Protein AF-A0A0F9TH50-F1 (afdb_monomer_lite)

Sequence (58 aa):
MDVSNYLEKYVKVDLQNGFYYEGLVIGIDSDSITLRDKTGKIVTIQVKFLTFIREVDK

Organism: NCBI:txid412755

Secondary structure (DSSP, 8-state):
---GGGTT-EEEEEETTS-EEEEEEEEE-SSEEEEE-TTS-EEEEEGGGEEEEEE---

Radius of gyration: 10.0 Å; chains: 1; bounding box: 22×23×23 Å

pLDDT: mean 95.75, std 4.19, range [70.81, 98.38]

Foldseek 3Di:
DDPPVQAQFFKWWAFPVRDIDTAGFPDDDPFWTWGQHPVRDIDIDGNVGTPDMDGDDD

Structure (mmCIF, N/CA/C/O backbone):
data_AF-A0A0F9TH50-F1
#
_entry.id   AF-A0A0F9TH50-F1
#
loop_
_atom_site.group_PDB
_atom_site.id
_atom_site.type_symbol
_atom_site.label_atom_id
_atom_site.label_alt_id
_atom_site.label_comp_id
_atom_site.label_asym_id
_atom_site.label_entity_id
_atom_site.label_seq_id
_atom_site.pdbx_PDB_ins_code
_atom_site.Cartn_x
_atom_site.Cartn_y
_atom_site.Cartn_z
_atom_site.occupancy
_atom_site.B_iso_or_equiv
_atom_site.auth_seq_id
_atom_site.auth_comp_id
_atom_site.auth_asym_id
_atom_site.auth_atom_id
_atom_site.pdbx_PDB_model_num
ATOM 1 N N . MET A 1 1 ? 3.382 -10.310 -7.765 1.00 83.00 1 MET A N 1
ATOM 2 C CA . MET A 1 1 ? 2.092 -9.708 -7.380 1.00 83.00 1 MET A CA 1
ATOM 3 C C . MET A 1 1 ? 2.072 -8.322 -7.980 1.00 83.00 1 MET A C 1
ATOM 5 O O . MET A 1 1 ? 3.060 -7.622 -7.816 1.00 83.00 1 MET A O 1
ATOM 9 N N . ASP A 1 2 ? 1.024 -7.976 -8.718 1.00 89.12 2 ASP A N 1
ATOM 10 C CA . ASP A 1 2 ? 0.860 -6.617 -9.231 1.00 89.12 2 ASP A CA 1
ATOM 11 C C . ASP A 1 2 ? 0.224 -5.751 -8.135 1.00 89.12 2 ASP A C 1
ATOM 13 O O . ASP A 1 2 ? -0.821 -6.112 -7.589 1.00 89.12 2 ASP A O 1
ATOM 17 N N . VAL A 1 3 ? 0.895 -4.658 -7.770 1.00 93.31 3 VAL A N 1
ATOM 18 C CA . VAL A 1 3 ? 0.443 -3.715 -6.737 1.00 93.31 3 VAL A CA 1
ATOM 19 C C . VAL A 1 3 ? 0.103 -2.337 -7.306 1.00 93.31 3 VAL A C 1
ATOM 21 O O . VAL A 1 3 ? -0.354 -1.478 -6.557 1.00 93.31 3 VAL A O 1
ATOM 24 N N . SER A 1 4 ? 0.275 -2.114 -8.613 1.00 92.62 4 SER A N 1
ATOM 25 C CA . SER A 1 4 ? 0.199 -0.784 -9.235 1.00 92.62 4 SER A CA 1
ATOM 26 C C . SER A 1 4 ? -1.155 -0.085 -9.059 1.00 92.62 4 SER A C 1
ATOM 28 O O . SER A 1 4 ? -1.206 1.140 -9.014 1.00 92.62 4 SER A O 1
ATOM 30 N N . ASN A 1 5 ? -2.241 -0.842 -8.877 1.00 94.62 5 ASN A N 1
ATOM 31 C CA . ASN A 1 5 ? -3.595 -0.301 -8.691 1.00 94.62 5 ASN A CA 1
ATOM 32 C C . ASN A 1 5 ? -3.894 0.207 -7.271 1.00 94.62 5 ASN A C 1
ATOM 34 O O . ASN A 1 5 ? -4.988 0.711 -7.025 1.00 94.62 5 ASN A O 1
ATOM 38 N N . TYR A 1 6 ? -2.958 0.063 -6.331 1.00 96.38 6 TYR A N 1
ATOM 39 C CA . TYR A 1 6 ? -3.171 0.456 -4.938 1.00 96.38 6 TYR A CA 1
ATOM 40 C C . TYR A 1 6 ? -2.650 1.852 -4.600 1.00 96.38 6 TYR A C 1
ATOM 42 O O . TYR A 1 6 ? -2.783 2.263 -3.452 1.00 96.38 6 TYR A O 1
ATOM 50 N N . LEU A 1 7 ? -2.072 2.595 -5.550 1.00 97.19 7 LEU A N 1
ATOM 51 C CA . LEU A 1 7 ? -1.612 3.963 -5.299 1.00 97.19 7 LEU A CA 1
ATOM 52 C C . LEU A 1 7 ? -2.774 4.833 -4.792 1.00 97.19 7 LEU A C 1
ATOM 54 O O . LEU A 1 7 ? -3.884 4.748 -5.312 1.00 97.19 7 LEU A O 1
ATOM 58 N N . GLU A 1 8 ? -2.520 5.635 -3.754 1.00 97.00 8 GLU A N 1
ATOM 59 C CA . GLU A 1 8 ? -3.517 6.486 -3.080 1.00 97.00 8 GLU A CA 1
ATOM 60 C C . GLU A 1 8 ? -4.683 5.725 -2.420 1.00 97.00 8 GLU A C 1
ATOM 62 O O . GLU A 1 8 ? -5.630 6.342 -1.926 1.00 97.00 8 GLU A O 1
ATOM 67 N N . LYS A 1 9 ? -4.610 4.392 -2.330 1.00 97.25 9 LYS A N 1
ATOM 68 C CA . LYS A 1 9 ? -5.589 3.571 -1.611 1.00 97.25 9 LYS A CA 1
ATOM 69 C C . LYS A 1 9 ? -5.155 3.311 -0.178 1.00 97.25 9 LYS A C 1
ATOM 71 O O . LYS A 1 9 ? -3.967 3.177 0.116 1.00 97.25 9 LYS A O 1
ATOM 76 N N . TYR A 1 10 ? -6.128 3.225 0.726 1.00 97.62 10 TYR A N 1
ATOM 77 C CA . TYR A 1 10 ? -5.887 2.713 2.070 1.00 97.62 10 TYR A CA 1
ATOM 78 C C . TYR A 1 10 ? -5.974 1.189 2.020 1.00 97.62 10 TYR A C 1
ATOM 80 O O . TYR A 1 10 ? -6.958 0.634 1.533 1.00 97.62 10 TYR A O 1
ATOM 88 N N . VAL A 1 11 ? -4.917 0.502 2.439 1.00 97.75 11 VAL A N 1
ATOM 89 C CA . VAL A 1 11 ? -4.792 -0.944 2.243 1.00 97.75 11 VAL A CA 1
ATOM 90 C C . VAL A 1 11 ? -4.367 -1.648 3.515 1.00 97.75 11 VAL A C 1
ATOM 92 O O . VAL A 1 11 ? -3.707 -1.068 4.379 1.00 97.75 11 VAL A O 1
ATOM 95 N N . LYS A 1 12 ? -4.689 -2.938 3.568 1.00 97.62 12 LYS A N 1
ATOM 96 C CA . LYS A 1 12 ? -4.049 -3.910 4.446 1.00 97.62 12 LYS A CA 1
ATOM 97 C C . LYS A 1 12 ? -3.103 -4.779 3.626 1.00 97.62 12 LYS A C 1
ATOM 99 O O . LYS A 1 12 ? -3.503 -5.319 2.594 1.00 97.62 12 LYS A O 1
ATOM 104 N N . VAL A 1 13 ? -1.878 -4.930 4.117 1.00 97.25 13 VAL A N 1
ATOM 105 C CA . VAL A 1 13 ? -0.822 -5.759 3.534 1.00 97.25 13 VAL A CA 1
ATOM 106 C C . VAL A 1 13 ? -0.411 -6.828 4.537 1.00 97.25 13 VAL A C 1
ATOM 108 O O . VAL A 1 13 ? 0.096 -6.492 5.605 1.00 97.25 13 VAL A O 1
ATOM 111 N N . ASP A 1 14 ? -0.591 -8.097 4.184 1.00 97.62 14 ASP A N 1
ATOM 112 C CA . ASP A 1 14 ? -0.142 -9.240 4.980 1.00 97.62 14 ASP A CA 1
ATOM 113 C C . ASP A 1 14 ? 1.218 -9.740 4.463 1.00 97.62 14 ASP A C 1
ATOM 115 O O . ASP A 1 14 ? 1.480 -9.777 3.253 1.00 97.62 14 ASP A O 1
ATOM 119 N N . LEU A 1 15 ? 2.107 -10.102 5.390 1.00 97.06 15 LEU A N 1
ATOM 120 C CA . LEU A 1 15 ? 3.481 -10.516 5.110 1.00 97.06 15 LEU A CA 1
ATOM 121 C C . LEU A 1 15 ? 3.704 -12.006 5.374 1.00 97.06 15 LEU A C 1
ATOM 123 O O . LEU A 1 15 ? 3.010 -12.643 6.167 1.00 97.06 15 LEU A O 1
ATOM 127 N N . GLN A 1 16 ? 4.754 -12.559 4.763 1.00 96.56 16 GLN A N 1
ATOM 128 C CA . GLN A 1 16 ? 5.146 -13.971 4.918 1.00 96.56 16 GLN A CA 1
ATOM 129 C C . GLN A 1 16 ? 5.460 -14.379 6.364 1.00 96.56 16 GLN A C 1
ATOM 131 O O . GLN A 1 16 ? 5.325 -15.545 6.719 1.00 96.56 16 GLN A O 1
ATOM 136 N N . ASN A 1 17 ? 5.873 -13.430 7.203 1.00 95.44 17 ASN A N 1
ATOM 137 C CA . ASN A 1 17 ? 6.186 -13.664 8.613 1.00 95.44 17 ASN A CA 1
ATOM 138 C C . ASN A 1 17 ? 4.951 -13.587 9.536 1.00 95.44 17 ASN A C 1
ATOM 140 O O . ASN A 1 17 ? 5.110 -13.615 10.754 1.00 95.44 17 ASN A O 1
ATOM 144 N N . GLY A 1 18 ? 3.742 -13.461 8.978 1.00 95.38 18 GLY A N 1
ATOM 145 C CA . GLY A 1 18 ? 2.485 -13.389 9.729 1.00 95.38 18 GLY A CA 1
ATOM 146 C C . GLY A 1 18 ? 2.151 -12.007 10.297 1.00 95.38 18 GLY A C 1
ATOM 147 O O . GLY A 1 18 ? 1.100 -11.847 10.914 1.00 95.38 18 GLY A O 1
ATOM 148 N N . PHE A 1 19 ? 3.007 -11.003 10.089 1.00 96.12 19 PHE A N 1
ATOM 149 C CA . PHE A 1 19 ? 2.697 -9.613 10.427 1.00 96.12 19 PHE A CA 1
ATOM 150 C C . PHE A 1 19 ? 1.910 -8.937 9.304 1.00 96.12 19 PHE A C 1
ATOM 152 O O . PHE A 1 19 ? 1.930 -9.379 8.155 1.00 96.12 19 PHE A O 1
ATOM 159 N N . TYR A 1 20 ? 1.253 -7.826 9.634 1.00 96.75 20 TYR A N 1
ATOM 160 C CA . TYR A 1 20 ? 0.560 -6.999 8.658 1.00 96.75 20 TYR A CA 1
ATOM 161 C C . TYR A 1 20 ? 0.845 -5.514 8.878 1.00 96.75 20 TYR A C 1
ATOM 163 O O . TYR A 1 20 ? 1.183 -5.083 9.984 1.00 96.75 20 TYR A O 1
ATOM 171 N N . TYR A 1 21 ? 0.677 -4.737 7.813 1.00 96.81 21 TYR A N 1
ATOM 172 C CA . TYR A 1 21 ? 0.680 -3.279 7.839 1.00 96.81 21 TYR A CA 1
ATOM 173 C C . TYR A 1 21 ? -0.625 -2.755 7.252 1.00 96.81 21 TYR A C 1
ATOM 175 O O . TYR A 1 21 ? -1.126 -3.284 6.264 1.00 96.81 21 TYR A O 1
ATOM 183 N N . GLU A 1 22 ? -1.160 -1.699 7.855 1.00 97.06 22 GLU A N 1
ATOM 184 C CA . GLU A 1 22 ? -2.325 -0.974 7.352 1.00 97.06 22 GLU A CA 1
ATOM 185 C C . GLU A 1 22 ? -1.960 0.497 7.174 1.00 97.06 22 GLU A C 1
ATOM 187 O O . GLU A 1 22 ? -1.356 1.112 8.060 1.00 97.06 22 GLU A O 1
ATOM 192 N N . GLY A 1 23 ? -2.286 1.061 6.015 1.00 97.50 23 GLY A N 1
ATOM 193 C CA . GLY A 1 23 ? -1.919 2.435 5.707 1.00 97.50 23 GLY A CA 1
ATOM 194 C C . GLY A 1 23 ? -2.322 2.894 4.315 1.00 97.50 23 GLY A C 1
ATOM 195 O O . GLY A 1 23 ? -2.734 2.108 3.465 1.00 97.50 23 GLY A O 1
ATOM 196 N N . LEU A 1 24 ? -2.168 4.197 4.088 1.00 98.06 24 LEU A N 1
ATOM 197 C CA . LEU A 1 24 ? -2.326 4.819 2.779 1.00 98.06 24 LEU A CA 1
ATOM 198 C C . LEU A 1 24 ? -1.092 4.519 1.934 1.00 98.06 24 LEU A C 1
ATOM 200 O O . LEU A 1 24 ? 0.017 4.852 2.351 1.00 98.06 24 LEU A O 1
ATOM 204 N N . VAL A 1 25 ? -1.272 3.965 0.743 1.00 98.06 25 VAL A N 1
ATOM 205 C CA . VAL A 1 25 ? -0.179 3.809 -0.218 1.00 98.06 25 VAL A CA 1
ATOM 206 C C . VAL A 1 25 ? 0.175 5.175 -0.794 1.00 98.06 25 VAL A C 1
ATOM 208 O O . VAL A 1 25 ? -0.645 5.822 -1.444 1.00 98.06 25 VAL A O 1
ATOM 211 N N . ILE A 1 26 ? 1.405 5.613 -0.552 1.00 98.19 26 ILE A N 1
ATOM 212 C CA . ILE A 1 26 ? 1.923 6.921 -0.978 1.00 98.19 26 ILE A CA 1
ATOM 213 C C . ILE A 1 26 ? 3.029 6.811 -2.032 1.00 98.19 26 ILE A C 1
ATOM 215 O O . ILE A 1 26 ? 3.504 7.829 -2.525 1.00 98.19 26 ILE A O 1
ATOM 219 N N . GLY A 1 27 ? 3.453 5.594 -2.371 1.00 98.12 27 GLY A N 1
ATOM 220 C CA . GLY A 1 27 ? 4.449 5.349 -3.406 1.00 98.12 27 GLY A CA 1
ATOM 221 C C . GLY A 1 27 ? 4.495 3.880 -3.800 1.00 98.12 27 GLY A C 1
ATOM 222 O O . GLY A 1 27 ? 4.273 3.000 -2.964 1.00 98.12 27 GLY A O 1
ATOM 223 N N . ILE A 1 28 ? 4.771 3.628 -5.075 1.00 97.62 28 ILE A N 1
ATOM 224 C CA . ILE A 1 28 ? 4.948 2.294 -5.643 1.00 97.62 28 ILE A CA 1
ATOM 225 C C . ILE A 1 28 ? 6.169 2.346 -6.551 1.00 97.62 28 ILE A C 1
ATOM 227 O O . ILE A 1 28 ? 6.204 3.144 -7.486 1.00 97.62 28 ILE A O 1
ATOM 231 N N . ASP A 1 29 ? 7.123 1.464 -6.282 1.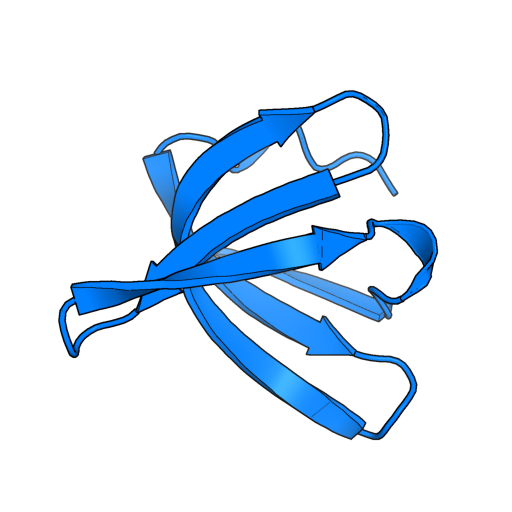00 96.62 29 ASP A N 1
ATOM 232 C CA . ASP A 1 29 ? 8.274 1.204 -7.140 1.00 96.62 29 ASP A CA 1
ATOM 233 C C . ASP A 1 29 ? 8.133 -0.182 -7.785 1.00 96.62 29 ASP A C 1
ATOM 235 O O . ASP A 1 29 ? 7.215 -0.946 -7.480 1.00 96.62 29 ASP A O 1
ATOM 239 N N . SER A 1 30 ? 9.065 -0.544 -8.669 1.00 94.44 30 SER A N 1
ATOM 240 C CA . SER A 1 30 ? 9.039 -1.828 -9.384 1.00 94.44 30 SER A CA 1
ATOM 241 C C . SER A 1 30 ? 9.026 -3.062 -8.473 1.00 94.44 30 SER A C 1
ATOM 243 O O . SER A 1 30 ? 8.556 -4.122 -8.883 1.00 94.44 30 SER A O 1
ATOM 245 N N . ASP A 1 31 ? 9.567 -2.952 -7.258 1.00 96.25 31 ASP A N 1
ATOM 246 C CA . ASP A 1 31 ? 9.733 -4.058 -6.313 1.00 96.25 31 ASP A CA 1
ATOM 247 C C . ASP A 1 31 ? 9.293 -3.717 -4.882 1.00 96.25 31 ASP A C 1
ATOM 249 O O . ASP A 1 31 ? 9.476 -4.534 -3.971 1.00 96.25 31 ASP A O 1
ATOM 253 N N . SER A 1 32 ? 8.693 -2.545 -4.659 1.00 97.06 32 SER A N 1
ATOM 254 C CA . SER A 1 32 ? 8.311 -2.094 -3.323 1.00 97.06 32 SER A CA 1
ATOM 255 C C . SER A 1 32 ? 7.032 -1.257 -3.304 1.00 97.06 32 SER A C 1
ATOM 257 O O . SER A 1 32 ? 6.629 -0.661 -4.301 1.00 97.06 32 SER A O 1
ATOM 259 N N . ILE A 1 33 ? 6.388 -1.225 -2.139 1.00 98.06 33 ILE A N 1
ATOM 260 C CA . ILE A 1 33 ? 5.240 -0.373 -1.839 1.00 98.06 33 ILE A CA 1
ATOM 261 C C . ILE A 1 33 ? 5.536 0.443 -0.583 1.00 98.06 33 ILE A C 1
ATOM 263 O O . ILE A 1 33 ? 6.012 -0.094 0.420 1.00 98.06 33 ILE A O 1
ATOM 267 N N . THR A 1 34 ? 5.255 1.742 -0.627 1.00 98.38 34 THR A N 1
ATOM 268 C CA . THR A 1 34 ? 5.434 2.650 0.508 1.00 98.38 34 THR A CA 1
ATOM 269 C C . THR A 1 34 ? 4.079 3.063 1.063 1.00 98.38 34 THR A C 1
ATOM 271 O O . THR A 1 34 ? 3.235 3.610 0.353 1.00 98.38 34 THR A O 1
ATOM 274 N N . LEU A 1 35 ? 3.885 2.809 2.353 1.00 98.19 35 LEU A N 1
ATOM 275 C CA . LEU A 1 35 ? 2.661 3.063 3.100 1.00 98.19 35 LEU A CA 1
ATOM 276 C C . LEU A 1 35 ? 2.906 4.125 4.168 1.00 98.19 35 LEU A C 1
ATOM 278 O O . LEU A 1 35 ? 3.961 4.148 4.804 1.00 98.19 35 LEU A O 1
ATOM 282 N N . ARG A 1 36 ? 1.899 4.955 4.423 1.00 98.19 36 ARG A N 1
ATOM 283 C CA . ARG A 1 36 ? 1.816 5.812 5.605 1.00 98.19 36 ARG A CA 1
ATOM 284 C C . ARG A 1 36 ? 0.696 5.313 6.507 1.00 98.19 36 ARG A C 1
ATOM 286 O O . ARG A 1 36 ? -0.471 5.339 6.112 1.00 98.19 36 ARG A O 1
ATOM 293 N N . ASP A 1 37 ? 1.049 4.867 7.705 1.00 95.06 37 ASP A N 1
ATOM 294 C CA . ASP A 1 37 ? 0.075 4.369 8.675 1.00 95.06 37 ASP A CA 1
ATOM 295 C C . ASP A 1 37 ? -0.725 5.509 9.336 1.00 95.06 37 ASP A C 1
ATOM 297 O O . ASP A 1 37 ? -0.470 6.700 9.126 1.00 95.06 37 ASP A O 1
ATOM 301 N N . LYS A 1 38 ? -1.714 5.148 10.162 1.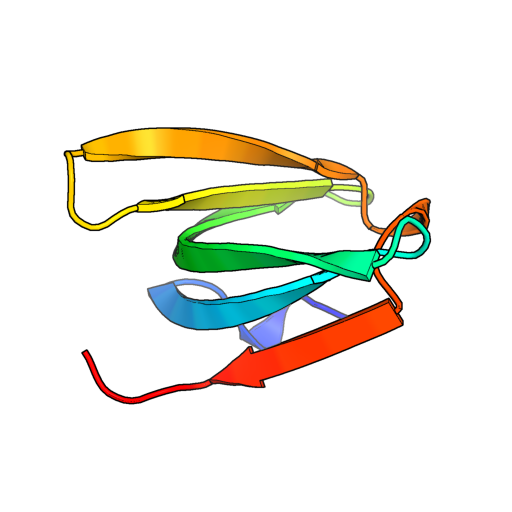00 92.56 38 LYS A N 1
ATOM 302 C CA . LYS A 1 38 ? -2.573 6.114 10.873 1.00 92.56 38 LYS A CA 1
ATOM 303 C C . LYS A 1 38 ? -1.834 7.009 11.877 1.00 92.56 38 LYS A C 1
ATOM 305 O O . LYS A 1 38 ? -2.372 8.037 12.273 1.00 92.56 38 LYS A O 1
ATOM 310 N N . THR A 1 39 ? -0.636 6.618 12.308 1.00 95.00 39 THR A N 1
ATOM 311 C CA . THR A 1 39 ? 0.214 7.405 13.216 1.00 95.00 39 THR A CA 1
ATOM 312 C C . THR A 1 39 ? 1.102 8.395 12.461 1.00 95.00 39 THR A C 1
ATOM 314 O O . THR A 1 39 ? 1.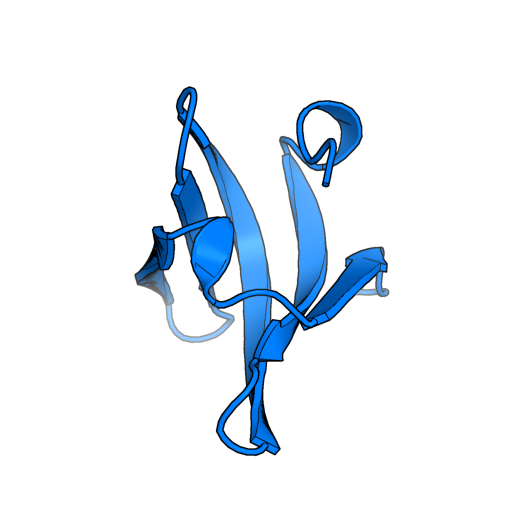785 9.207 13.078 1.00 95.00 39 THR A O 1
ATOM 317 N N . GLY A 1 40 ? 1.084 8.346 11.124 1.00 96.12 40 GLY A N 1
ATOM 318 C CA . GLY A 1 40 ? 1.948 9.137 10.255 1.00 96.12 40 GLY A CA 1
ATOM 319 C C . GLY A 1 40 ? 3.303 8.484 9.982 1.00 96.12 40 GLY A C 1
ATOM 320 O O . GLY A 1 40 ? 4.109 9.063 9.254 1.00 96.12 40 GLY A O 1
ATOM 321 N N . LYS A 1 41 ? 3.563 7.284 10.514 1.00 97.00 41 LYS A N 1
ATOM 322 C CA . LYS A 1 41 ? 4.799 6.548 10.246 1.00 97.00 41 LYS A CA 1
ATOM 323 C C . LYS A 1 41 ? 4.797 6.048 8.806 1.00 97.00 41 LYS A C 1
ATOM 325 O O . LYS A 1 41 ? 3.795 5.536 8.309 1.00 97.00 41 LYS A O 1
ATOM 330 N N . ILE A 1 42 ? 5.951 6.173 8.159 1.00 98.06 42 ILE A N 1
ATOM 331 C CA . ILE A 1 42 ? 6.182 5.699 6.797 1.00 98.06 42 ILE A CA 1
ATOM 332 C C . ILE A 1 42 ? 6.889 4.344 6.852 1.00 98.06 42 ILE A C 1
ATOM 334 O O . ILE A 1 42 ? 7.842 4.161 7.613 1.00 98.06 42 ILE A O 1
ATOM 338 N N . VAL A 1 43 ? 6.408 3.394 6.055 1.00 97.00 43 VAL A N 1
ATOM 339 C CA . VAL A 1 43 ? 6.958 2.043 5.937 1.00 97.00 43 VAL A CA 1
ATOM 340 C C . VAL A 1 43 ? 7.064 1.682 4.463 1.00 97.00 43 VAL A C 1
ATOM 342 O O . VAL A 1 43 ? 6.075 1.747 3.740 1.00 97.00 43 VAL A O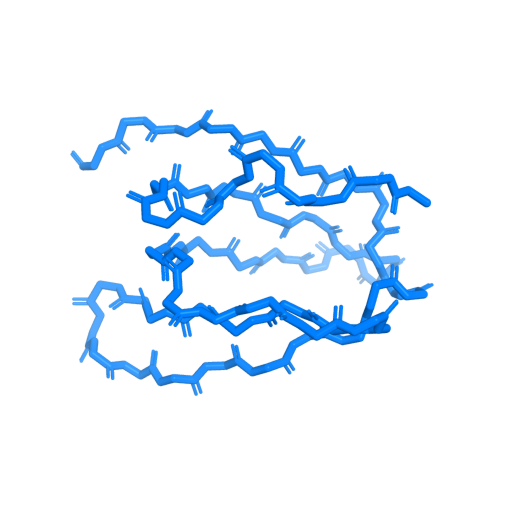 1
ATOM 345 N N . THR A 1 44 ? 8.246 1.251 4.034 1.00 97.94 44 THR A N 1
ATOM 346 C CA . THR A 1 44 ? 8.464 0.676 2.703 1.00 97.94 44 THR A CA 1
ATOM 347 C C . THR A 1 44 ? 8.587 -0.835 2.829 1.00 97.94 44 THR A C 1
ATOM 349 O O . THR A 1 44 ? 9.363 -1.341 3.641 1.00 97.94 44 THR A O 1
ATOM 352 N N . ILE A 1 45 ? 7.808 -1.560 2.033 1.00 96.94 45 ILE A N 1
ATOM 353 C CA . ILE A 1 45 ? 7.719 -3.017 2.055 1.00 96.94 45 ILE A CA 1
ATOM 354 C C . ILE A 1 45 ? 8.109 -3.541 0.677 1.00 96.94 45 ILE A C 1
ATOM 356 O O . ILE A 1 45 ? 7.528 -3.142 -0.328 1.00 96.94 45 ILE A O 1
ATOM 360 N N . GLN A 1 46 ? 9.073 -4.462 0.615 1.00 97.50 46 GLN A N 1
ATOM 361 C CA . GLN A 1 46 ? 9.408 -5.123 -0.649 1.00 97.50 46 GLN A CA 1
ATOM 362 C C . GLN A 1 46 ? 8.298 -6.102 -1.038 1.00 97.50 46 GLN A C 1
ATOM 364 O O . GLN A 1 46 ? 7.935 -6.968 -0.239 1.00 97.50 46 GLN A O 1
ATOM 369 N N . VAL A 1 47 ? 7.827 -6.023 -2.285 1.00 96.19 47 VAL A N 1
ATOM 370 C CA . VAL A 1 47 ? 6.734 -6.837 -2.853 1.00 96.19 47 VAL A CA 1
ATOM 371 C C . VAL A 1 47 ? 6.991 -8.337 -2.668 1.00 96.19 47 VAL A C 1
ATOM 373 O O . VAL A 1 47 ? 6.058 -9.105 -2.458 1.00 96.19 47 VAL A O 1
ATOM 376 N N . LYS A 1 48 ? 8.259 -8.768 -2.661 1.00 96.44 48 LYS A N 1
ATOM 377 C CA . LYS A 1 48 ? 8.641 -10.175 -2.449 1.00 96.44 48 LYS A CA 1
ATOM 378 C C . LYS A 1 48 ? 8.241 -10.747 -1.080 1.00 96.44 48 LYS A C 1
ATOM 380 O O . LYS A 1 48 ? 8.198 -11.965 -0.940 1.00 96.44 48 LYS A O 1
ATOM 385 N N . PHE A 1 49 ? 7.985 -9.897 -0.083 1.00 96.62 49 PHE A N 1
ATOM 386 C CA . PHE A 1 49 ? 7.554 -10.309 1.257 1.00 96.62 49 PHE A CA 1
ATOM 387 C C . PHE A 1 49 ? 6.033 -10.284 1.439 1.00 96.62 49 PHE A C 1
ATOM 389 O O . PHE A 1 49 ? 5.549 -10.754 2.471 1.00 96.62 49 PHE A O 1
ATOM 396 N N . LEU A 1 50 ? 5.288 -9.757 0.464 1.00 95.75 50 LEU A N 1
ATOM 397 C CA . LEU A 1 50 ? 3.830 -9.708 0.501 1.00 95.75 50 LEU A CA 1
ATOM 398 C C . LEU A 1 50 ? 3.260 -11.094 0.225 1.00 95.75 50 LEU A C 1
ATOM 400 O O . LEU A 1 50 ? 3.634 -11.757 -0.744 1.00 95.75 50 LEU A O 1
ATOM 404 N N . THR A 1 51 ? 2.312 -11.506 1.056 1.00 97.06 51 THR A N 1
ATOM 405 C CA . THR A 1 51 ? 1.453 -12.664 0.785 1.00 97.06 51 THR A CA 1
ATOM 406 C C . THR A 1 51 ? 0.110 -12.220 0.234 1.00 97.06 51 THR A C 1
ATOM 408 O O . THR A 1 51 ? -0.424 -12.866 -0.667 1.00 97.06 51 THR A O 1
ATOM 411 N N . PHE A 1 52 ? -0.417 -11.102 0.735 1.00 96.88 52 PHE A N 1
ATOM 412 C CA . PHE A 1 52 ? -1.725 -10.594 0.356 1.00 96.88 52 PHE A CA 1
ATOM 413 C C . PHE A 1 52 ? -1.803 -9.070 0.497 1.00 96.88 52 PHE A C 1
ATOM 415 O O . PHE A 1 52 ? -1.146 -8.472 1.349 1.00 96.88 52 PHE A O 1
ATOM 422 N N . ILE A 1 53 ? -2.619 -8.446 -0.349 1.00 97.12 53 ILE A N 1
ATOM 423 C CA . ILE A 1 53 ? -2.935 -7.019 -0.295 1.00 97.12 53 ILE A CA 1
ATOM 424 C C . ILE A 1 53 ? -4.399 -6.820 -0.679 1.00 97.12 53 ILE A C 1
ATOM 426 O O . ILE A 1 53 ? -4.893 -7.463 -1.607 1.00 97.12 53 ILE A O 1
ATOM 430 N N . ARG A 1 54 ? -5.091 -5.932 0.037 1.00 96.94 54 ARG A N 1
ATOM 431 C CA . ARG A 1 54 ? -6.451 -5.495 -0.301 1.00 96.94 54 ARG A CA 1
ATOM 432 C C . ARG A 1 54 ? -6.706 -4.059 0.138 1.00 96.94 54 ARG A C 1
ATOM 434 O O . ARG A 1 54 ? -6.157 -3.617 1.146 1.00 96.94 54 ARG A O 1
ATOM 441 N N . GLU A 1 55 ? -7.588 -3.372 -0.580 1.00 97.06 55 GLU A N 1
ATOM 442 C CA . GLU A 1 55 ? -8.159 -2.097 -0.134 1.00 97.06 55 GLU A CA 1
ATOM 443 C C . GLU A 1 55 ? -9.038 -2.328 1.106 1.00 97.06 55 GLU A C 1
ATOM 445 O O . GLU A 1 55 ? -9.704 -3.364 1.233 1.00 97.06 55 GLU A O 1
ATOM 450 N N . VAL A 1 56 ? -8.986 -1.391 2.049 1.00 96.06 56 VAL A N 1
ATOM 451 C CA . VAL A 1 56 ? -9.800 -1.382 3.270 1.00 96.06 56 VAL A CA 1
ATOM 452 C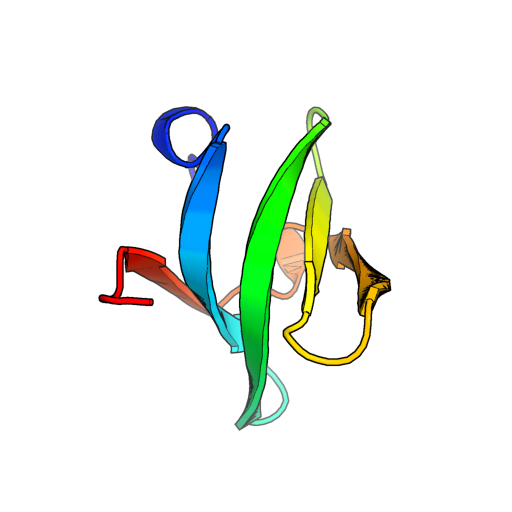 C . VAL A 1 56 ? -10.312 0.032 3.531 1.00 96.06 56 VAL A C 1
ATOM 454 O O . VAL A 1 56 ? -9.702 1.007 3.092 1.00 96.06 56 VAL A 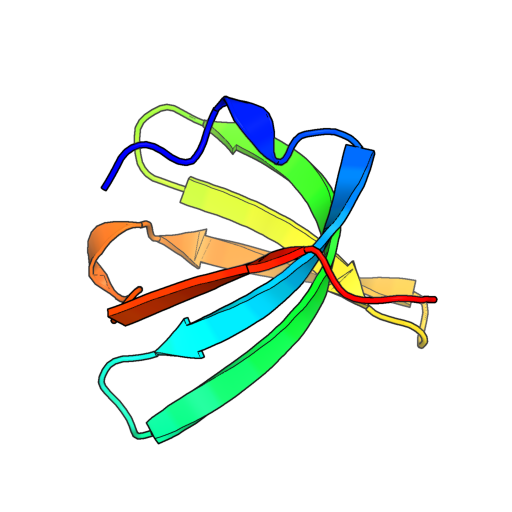O 1
ATOM 457 N N . ASP A 1 57 ? -11.423 0.142 4.255 1.00 88.88 57 ASP A N 1
ATOM 458 C CA . ASP A 1 57 ? -11.948 1.439 4.676 1.00 88.88 57 ASP A CA 1
ATOM 459 C C . ASP A 1 57 ? -10.999 2.115 5.680 1.00 88.88 57 ASP A C 1
ATOM 461 O O . ASP A 1 57 ? -10.292 1.447 6.442 1.00 88.88 57 ASP A O 1
ATOM 465 N N . LYS A 1 58 ? -10.970 3.449 5.650 1.00 70.81 58 LYS A N 1
ATOM 466 C CA . LYS A 1 58 ? -10.112 4.285 6.498 1.00 70.81 58 LYS A CA 1
ATOM 467 C C . LYS A 1 58 ? -10.676 4.468 7.907 1.00 70.81 58 LYS A C 1
ATOM 469 O O . LYS A 1 58 ? -11.894 4.727 8.020 1.00 70.81 58 LYS A O 1
#